Protein AF-A0ABD0PJF3-F1 (afdb_monomer)

Nearest PDB structures (foldseek):
  8xfb-assembly1_B  TM=4.923E-01  e=1.692E+00  Homo sapiens
  8z9m-assembly1_B  TM=4.819E-01  e=2.288E+00  Homo sapiens
  4hxg-assembly2_G  TM=5.788E-01  e=6.384E+00  Pyrococcus horikoshii OT3
  8t8s-assembly2_B  TM=3.113E-01  e=4.445E+00  Homo sapiens

Solvent-accessible surface area (backbone atoms only — not comparable to full-atom values): 4592 Å² total; per-residue (Å²): 130,87,75,89,72,75,78,84,82,75,80,57,85,86,54,47,49,42,61,52,42,43,76,69,74,44,67,66,91,77,40,81,74,47,53,75,40,47,52,35,44,33,33,73,48,74,43,70,38,85,91,58,75,52,75,41,76,28,46,34,39,39,32,61,84,80,70,44,80,48,71,44,129

Structure (mmCIF, N/CA/C/O backbone):
data_AF-A0ABD0PJF3-F1
#
_entry.id   AF-A0ABD0PJF3-F1
#
loop_
_atom_site.group_PDB
_atom_site.id
_atom_site.type_symbol
_atom_site.label_atom_id
_atom_site.label_alt_id
_atom_site.label_comp_id
_atom_site.label_asym_id
_atom_site.label_entity_id
_atom_site.label_seq_id
_atom_site.pdbx_PDB_ins_code
_atom_site.Cartn_x
_atom_site.Cartn_y
_atom_site.Cartn_z
_atom_site.occupancy
_atom_site.B_iso_or_equiv
_atom_site.auth_seq_id
_atom_site.auth_comp_id
_atom_site.auth_asym_id
_atom_site.auth_atom_id
_atom_site.pdbx_PDB_model_num
ATOM 1 N N . ALA A 1 1 ? -14.350 11.112 -18.451 1.00 46.91 1 ALA A N 1
ATOM 2 C CA . ALA A 1 1 ? -14.778 10.663 -17.109 1.00 46.91 1 ALA A CA 1
ATOM 3 C C . ALA A 1 1 ? -13.546 10.566 -16.215 1.00 46.91 1 ALA A C 1
ATOM 5 O O . ALA A 1 1 ? -12.576 9.954 -16.642 1.00 46.91 1 ALA A O 1
ATOM 6 N N . ARG A 1 2 ? -13.518 11.211 -15.038 1.00 50.50 2 ARG A N 1
ATOM 7 C CA . ARG A 1 2 ? -12.391 11.058 -14.098 1.00 50.50 2 ARG A CA 1
ATOM 8 C C . ARG A 1 2 ? -12.433 9.628 -13.533 1.00 50.50 2 ARG A C 1
ATOM 10 O O . ARG A 1 2 ? -13.407 9.306 -12.857 1.00 50.50 2 ARG A O 1
ATOM 17 N N . PRO A 1 3 ? -11.455 8.761 -13.835 1.00 56.34 3 PRO A N 1
ATOM 18 C CA . PRO A 1 3 ? -11.505 7.363 -13.428 1.00 56.34 3 PRO A CA 1
ATOM 19 C C . PRO A 1 3 ? -11.333 7.278 -11.911 1.00 56.34 3 PRO A C 1
ATOM 21 O O . PRO A 1 3 ? -10.308 7.737 -11.418 1.00 56.34 3 PRO A O 1
ATOM 24 N N . MET A 1 4 ? -12.354 6.764 -11.207 1.00 58.59 4 MET A N 1
ATOM 25 C CA . MET A 1 4 ? -12.409 6.300 -9.800 1.00 58.59 4 MET A CA 1
ATOM 26 C C . MET A 1 4 ? -11.333 6.816 -8.821 1.00 58.59 4 MET A C 1
ATOM 28 O O . MET A 1 4 ? -10.828 6.086 -7.976 1.00 58.59 4 MET A O 1
ATOM 32 N N . THR A 1 5 ? -10.976 8.092 -8.891 1.00 55.41 5 THR A N 1
ATOM 33 C CA . THR A 1 5 ? -10.040 8.731 -7.969 1.00 55.41 5 THR A CA 1
ATOM 34 C C . THR A 1 5 ? -10.895 9.489 -6.978 1.00 55.41 5 THR A C 1
ATOM 36 O O . THR A 1 5 ? -11.059 10.705 -7.058 1.00 55.41 5 THR A O 1
ATOM 39 N N . ARG A 1 6 ? -11.518 8.747 -6.055 1.00 59.59 6 ARG A N 1
ATOM 40 C CA . ARG A 1 6 ? -12.069 9.376 -4.858 1.00 59.59 6 ARG A CA 1
ATOM 41 C C . ARG A 1 6 ? -10.888 9.754 -3.981 1.00 59.59 6 ARG A C 1
ATOM 43 O O . ARG A 1 6 ? -10.165 8.898 -3.480 1.00 59.59 6 ARG A O 1
ATOM 50 N N . TYR A 1 7 ? -10.657 11.057 -3.870 1.00 63.72 7 TYR A N 1
ATOM 51 C CA . TYR A 1 7 ? -9.729 11.603 -2.893 1.00 63.72 7 TYR A CA 1
ATOM 52 C C . TYR A 1 7 ? -10.140 11.081 -1.515 1.00 63.72 7 TYR A C 1
ATOM 54 O O . TYR A 1 7 ? -11.320 11.159 -1.192 1.00 63.72 7 TYR A O 1
ATOM 62 N N . LEU A 1 8 ? -9.195 10.543 -0.743 1.00 65.81 8 LEU A N 1
ATOM 63 C CA . LEU A 1 8 ? -9.377 10.150 0.657 1.00 65.81 8 LEU A CA 1
ATOM 64 C C . LEU A 1 8 ? -9.201 11.412 1.522 1.00 65.81 8 LEU A C 1
ATOM 66 O O . LEU A 1 8 ? -8.072 11.732 1.901 1.00 65.81 8 LEU A O 1
ATOM 70 N N . PRO A 1 9 ? -10.265 12.179 1.832 1.00 62.16 9 PRO A N 1
ATOM 71 C CA . PRO A 1 9 ? -10.131 13.483 2.478 1.00 62.16 9 PRO A CA 1
ATOM 72 C C . PRO A 1 9 ? -10.013 13.339 4.001 1.00 62.16 9 PRO A C 1
ATOM 74 O O . PRO A 1 9 ? -9.672 14.290 4.702 1.00 62.16 9 PRO A O 1
ATOM 77 N N . ILE A 1 10 ? -10.317 12.149 4.527 1.00 69.31 10 ILE A N 1
ATOM 78 C CA . ILE A 1 10 ? -10.513 11.913 5.949 1.00 69.31 10 ILE A CA 1
ATOM 79 C C . ILE A 1 10 ? -9.174 11.535 6.581 1.00 69.31 10 ILE A C 1
ATOM 81 O O . ILE A 1 10 ? -8.683 10.411 6.480 1.00 69.31 10 ILE A O 1
ATOM 85 N N . ARG A 1 11 ? -8.587 12.514 7.270 1.00 71.12 11 ARG A N 1
ATOM 86 C CA . ARG A 1 11 ? -7.331 12.375 8.022 1.00 71.12 11 ARG A CA 1
ATOM 87 C C . ARG A 1 11 ? -7.538 11.958 9.481 1.00 71.12 11 ARG A C 1
ATOM 89 O O . ARG A 1 11 ? -6.573 11.948 10.236 1.00 71.12 11 ARG A O 1
ATOM 96 N N . LYS A 1 12 ? -8.773 11.623 9.876 1.00 79.94 12 LYS A N 1
ATOM 97 C CA . LYS A 1 12 ? -9.089 11.174 11.239 1.00 79.94 12 LYS A CA 1
ATOM 98 C C . LYS A 1 12 ? -8.285 9.920 11.587 1.00 79.94 12 LYS A C 1
ATOM 100 O O . LYS A 1 12 ? -8.098 9.035 10.747 1.00 79.94 12 LYS A O 1
ATOM 105 N N . GLU A 1 13 ? -7.808 9.849 12.819 1.00 75.38 13 GLU A N 1
ATOM 106 C CA . GLU A 1 13 ? -6.963 8.751 13.298 1.00 75.38 13 GLU A CA 1
ATOM 107 C C . GLU A 1 13 ? -7.745 7.426 13.348 1.00 75.38 13 GLU A C 1
ATOM 109 O O . GLU A 1 13 ? -7.294 6.395 12.837 1.00 75.38 13 GLU A O 1
ATOM 114 N N . GLU A 1 14 ? -9.001 7.514 13.785 1.00 83.62 14 GLU A N 1
ATOM 115 C CA . GLU A 1 14 ? -10.002 6.440 13.860 1.00 83.62 14 GLU A CA 1
ATOM 116 C C . GLU A 1 14 ? -10.516 5.952 12.498 1.00 83.62 14 GLU A C 1
ATOM 118 O O . GLU A 1 14 ? -11.275 4.996 12.434 1.00 83.62 14 GLU A O 1
ATOM 123 N N . PHE A 1 15 ? -10.106 6.568 11.386 1.00 88.25 15 PHE A N 1
ATOM 124 C CA . PHE A 1 15 ? -10.575 6.151 10.066 1.00 88.25 15 PHE A CA 1
ATOM 125 C C . PHE A 1 15 ? -10.200 4.692 9.765 1.00 88.25 15 PHE A C 1
ATOM 127 O O . PHE A 1 15 ? -9.023 4.311 9.873 1.00 88.25 15 PHE A O 1
ATOM 134 N N . ASP A 1 16 ? -11.204 3.925 9.347 1.00 91.44 16 ASP A N 1
ATOM 135 C CA . ASP A 1 16 ? -11.092 2.556 8.859 1.00 91.44 16 ASP A CA 1
ATOM 136 C C . ASP A 1 16 ? -11.077 2.554 7.323 1.00 91.44 16 ASP A C 1
ATOM 138 O O . ASP A 1 16 ? -12.069 2.847 6.649 1.00 91.44 16 ASP A O 1
ATOM 142 N N . LEU A 1 17 ? -9.912 2.224 6.768 1.00 91.38 17 LEU A N 1
ATOM 143 C CA . LEU A 1 17 ? -9.689 2.126 5.333 1.00 91.38 17 LEU A CA 1
ATOM 144 C C . LEU A 1 17 ? -10.478 0.988 4.682 1.00 91.38 17 LEU A C 1
ATOM 146 O O . LEU A 1 17 ? -10.934 1.161 3.551 1.00 91.38 17 LEU A O 1
ATOM 150 N N . ARG A 1 18 ? -10.632 -0.153 5.359 1.00 92.25 18 ARG A N 1
ATOM 151 C CA . ARG A 1 18 ? -11.340 -1.309 4.808 1.00 92.25 18 ARG A CA 1
ATOM 152 C C . ARG A 1 18 ? -12.818 -0.983 4.657 1.00 92.25 18 ARG A C 1
ATOM 154 O O . ARG A 1 18 ? -13.325 -1.023 3.537 1.00 92.25 18 ARG A O 1
ATOM 161 N N . CYS A 1 19 ? -13.449 -0.541 5.741 1.00 92.25 19 CYS A N 1
ATOM 162 C CA . CYS A 1 19 ? -14.851 -0.130 5.735 1.00 92.25 19 CYS A CA 1
ATOM 163 C C . CYS A 1 19 ? -15.114 0.990 4.710 1.00 92.25 19 CYS A C 1
ATOM 165 O O . CYS A 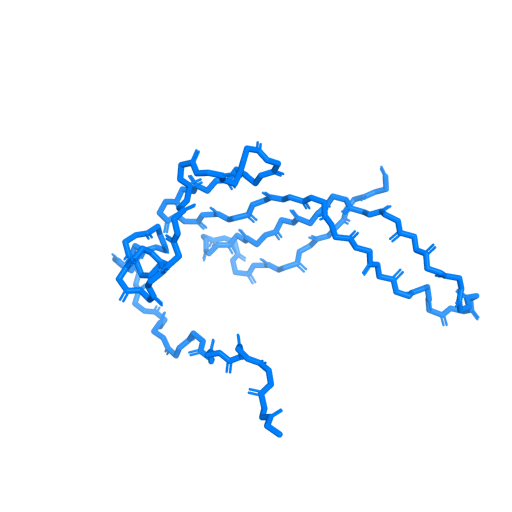1 19 ? -16.112 0.977 3.986 1.00 92.25 19 CYS A O 1
ATOM 167 N N . HIS A 1 20 ? -14.188 1.944 4.554 1.00 89.94 20 HIS A N 1
ATOM 168 C CA . HIS A 1 20 ? -14.313 2.982 3.527 1.00 89.94 20 HIS A CA 1
ATOM 169 C C . HIS A 1 20 ? -14.296 2.437 2.087 1.00 89.94 20 HIS A C 1
ATOM 171 O O . HIS A 1 20 ? -15.039 2.916 1.226 1.00 89.94 20 HIS A O 1
ATOM 177 N N . ILE A 1 21 ? -13.433 1.461 1.803 1.00 89.38 21 ILE A N 1
ATOM 178 C CA . ILE A 1 21 ? -13.335 0.836 0.479 1.00 89.38 21 ILE A CA 1
ATOM 179 C C . ILE A 1 21 ? -14.592 0.006 0.191 1.00 89.38 21 ILE A C 1
ATOM 181 O O . ILE A 1 21 ? -15.172 0.138 -0.887 1.00 89.38 21 ILE A O 1
ATOM 185 N N . GLU A 1 22 ? -15.058 -0.775 1.165 1.00 90.88 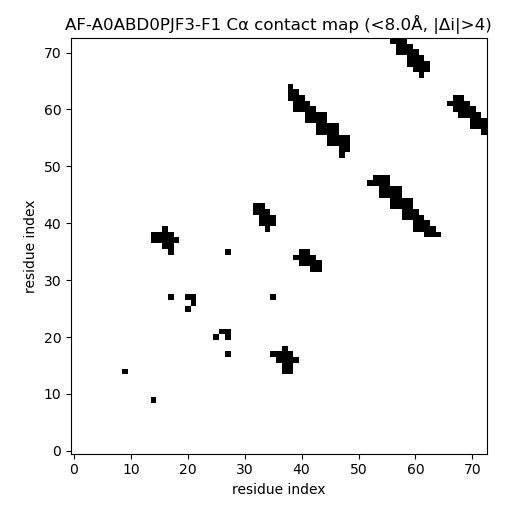22 GLU A N 1
ATOM 186 C CA . GLU A 1 22 ? -16.269 -1.596 1.048 1.00 90.88 22 GLU A CA 1
ATOM 187 C C . GLU A 1 22 ? -17.524 -0.729 0.867 1.00 90.88 22 GLU A C 1
ATOM 189 O O . GLU A 1 22 ? -18.280 -0.926 -0.083 1.00 90.88 22 GLU A O 1
ATOM 194 N N . SER A 1 23 ? -17.696 0.320 1.682 1.00 90.12 23 SER A N 1
ATOM 195 C CA . SER A 1 23 ? -18.791 1.299 1.530 1.00 90.12 23 SER A CA 1
ATOM 196 C C . SER A 1 23 ? -18.716 2.104 0.228 1.00 90.12 23 SER A C 1
ATOM 198 O O . SER A 1 23 ? -19.704 2.703 -0.200 1.00 90.12 23 SER A O 1
ATOM 200 N N . SER A 1 24 ? -17.560 2.101 -0.441 1.00 87.19 24 SER A N 1
ATOM 201 C CA . SER A 1 24 ? -17.402 2.658 -1.785 1.00 87.19 24 SER A CA 1
ATOM 202 C C . SER A 1 24 ? -17.819 1.698 -2.904 1.00 87.19 24 SER A C 1
ATOM 204 O O . SER A 1 24 ? -17.724 2.077 -4.070 1.00 87.19 24 SER A O 1
ATOM 206 N N . GLY A 1 25 ? -18.309 0.500 -2.572 1.00 89.38 25 GLY A N 1
ATOM 207 C CA . GLY A 1 25 ? -18.798 -0.499 -3.523 1.00 89.38 25 GLY A CA 1
ATOM 208 C C . GLY A 1 25 ? -17.724 -1.459 -4.036 1.00 89.38 25 GLY A C 1
ATOM 209 O O . GLY A 1 25 ? -17.951 -2.144 -5.030 1.00 89.38 25 GLY A O 1
ATOM 210 N N . HIS A 1 26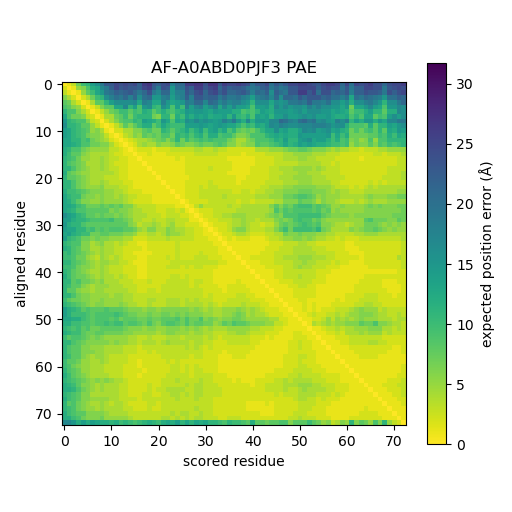 ? -16.550 -1.512 -3.400 1.00 88.25 26 HIS A N 1
ATOM 211 C CA . HIS A 1 26 ? -15.489 -2.442 -3.784 1.00 88.25 26 HIS A CA 1
ATOM 212 C C . HIS A 1 26 ? -15.561 -3.738 -2.968 1.00 88.25 26 HIS A C 1
ATOM 214 O O . HIS A 1 26 ? -15.465 -3.716 -1.742 1.00 88.25 26 HIS A O 1
ATOM 220 N N . SER A 1 27 ? -15.657 -4.879 -3.653 1.00 89.38 27 SER A N 1
ATOM 221 C CA . SER A 1 27 ? -15.649 -6.210 -3.033 1.00 89.38 27 SER A CA 1
ATOM 222 C C . SER A 1 27 ? -14.225 -6.661 -2.697 1.00 89.38 27 SER A C 1
ATOM 224 O O . SER A 1 27 ? -13.550 -7.301 -3.509 1.00 89.38 27 SER A O 1
ATOM 226 N N . VAL A 1 28 ? -13.762 -6.339 -1.487 1.00 87.56 28 VAL A N 1
ATOM 227 C CA . VAL A 1 28 ? -12.404 -6.662 -1.013 1.00 87.56 28 VAL A CA 1
ATOM 228 C C . VAL A 1 28 ? -12.134 -8.170 -1.038 1.00 87.56 28 VAL A C 1
ATOM 230 O O . VAL A 1 28 ? -11.051 -8.581 -1.447 1.00 87.56 28 VAL A O 1
ATOM 233 N N . ASP A 1 29 ? -13.129 -8.997 -0.706 1.00 86.75 29 ASP A N 1
ATOM 234 C CA . ASP A 1 29 ? -12.985 -10.462 -0.628 1.00 86.75 29 ASP A CA 1
ATOM 235 C C . ASP A 1 29 ? -12.708 -11.124 -1.986 1.00 86.75 29 ASP A C 1
ATOM 237 O O . ASP A 1 29 ? -12.179 -12.230 -2.052 1.00 86.75 29 ASP A O 1
ATOM 241 N N . THR A 1 30 ? -13.023 -10.431 -3.085 1.00 88.69 30 THR A N 1
ATOM 242 C CA . THR A 1 30 ? -12.729 -10.892 -4.454 1.00 88.69 30 THR A CA 1
ATOM 243 C C . THR A 1 30 ? -11.350 -10.448 -4.954 1.00 88.69 30 THR A C 1
ATOM 245 O O . THR A 1 30 ? -10.896 -10.874 -6.015 1.00 88.69 30 THR A O 1
ATOM 248 N N . CYS A 1 31 ? -10.647 -9.600 -4.198 1.00 87.62 31 CYS A N 1
ATOM 249 C CA . CYS A 1 31 ? -9.380 -8.991 -4.595 1.00 87.62 31 CYS A CA 1
ATOM 250 C C . CYS A 1 31 ? -8.169 -9.692 -3.958 1.00 87.62 31 CYS A C 1
ATOM 252 O O . CYS A 1 31 ? -7.348 -9.043 -3.314 1.00 87.62 31 CYS A O 1
ATOM 254 N N . TYR A 1 32 ? -7.999 -10.998 -4.188 1.00 86.81 32 TYR A N 1
ATOM 255 C CA . TYR A 1 32 ? -6.990 -11.844 -3.512 1.00 86.81 32 TYR A CA 1
ATOM 256 C C . TYR A 1 32 ? -5.534 -11.354 -3.612 1.00 86.81 32 TYR A C 1
ATOM 258 O O . TYR A 1 32 ? -4.695 -11.664 -2.773 1.00 86.81 32 TYR A O 1
ATOM 266 N N . HIS A 1 33 ? -5.211 -10.580 -4.646 1.00 90.38 33 HIS A N 1
ATOM 267 C CA . HIS A 1 33 ? -3.887 -9.987 -4.859 1.00 90.38 33 HIS A CA 1
ATOM 268 C C . HIS A 1 33 ? -3.589 -8.745 -3.990 1.00 90.38 33 HIS A C 1
ATOM 270 O O . HIS A 1 33 ? -2.494 -8.183 -4.084 1.00 90.38 33 HIS A O 1
ATOM 276 N N . VAL A 1 34 ? -4.566 -8.279 -3.203 1.00 93.25 34 VAL A N 1
ATOM 277 C CA . VAL A 1 34 ? -4.473 -7.096 -2.341 1.00 93.25 34 VAL A CA 1
ATOM 278 C C . VAL A 1 34 ? -4.621 -7.528 -0.888 1.00 93.25 34 VAL A C 1
ATOM 280 O O . VAL A 1 34 ? -5.529 -8.268 -0.529 1.00 93.25 34 VAL A O 1
ATOM 283 N N . ILE A 1 35 ? -3.731 -7.025 -0.040 1.00 95.44 35 ILE A N 1
ATOM 284 C CA . ILE A 1 35 ? -3.797 -7.187 1.410 1.00 95.44 35 ILE A CA 1
ATOM 285 C C . ILE A 1 35 ? -4.327 -5.877 1.981 1.00 95.44 35 ILE A C 1
ATOM 287 O O . ILE A 1 35 ? -3.646 -4.850 1.905 1.00 95.44 35 ILE A O 1
ATOM 291 N N . LEU A 1 36 ? -5.529 -5.914 2.552 1.00 94.94 36 LEU A N 1
ATOM 292 C CA . LEU A 1 36 ? -6.207 -4.743 3.093 1.00 94.94 36 LEU A CA 1
ATOM 293 C C . LEU A 1 36 ? -6.489 -4.906 4.588 1.00 94.94 36 LEU A C 1
ATOM 295 O O . LEU A 1 36 ? -7.016 -5.922 5.031 1.00 94.94 36 LEU A O 1
ATOM 299 N N . THR A 1 37 ? -6.159 -3.872 5.354 1.00 94.25 37 THR A N 1
ATOM 300 C CA . THR A 1 37 ? -6.532 -3.703 6.760 1.00 94.25 37 THR A CA 1
ATOM 301 C C . THR A 1 37 ? -7.133 -2.314 6.957 1.00 94.25 37 THR A C 1
ATOM 303 O O . THR A 1 37 ? -7.094 -1.473 6.058 1.00 94.25 37 THR A O 1
ATOM 306 N N . GLU A 1 38 ? -7.624 -2.025 8.158 1.00 93.38 38 GLU A N 1
ATOM 307 C CA . GLU A 1 38 ? -8.151 -0.701 8.516 1.00 93.38 38 GLU A CA 1
ATOM 308 C C . GLU A 1 38 ? -7.131 0.437 8.331 1.00 93.38 38 GLU A C 1
ATOM 310 O O . GLU A 1 38 ? -7.498 1.605 8.173 1.00 93.38 38 GLU A O 1
ATOM 315 N N . LYS A 1 39 ? -5.829 0.123 8.371 1.00 93.56 39 LYS A N 1
ATOM 316 C CA . LYS A 1 39 ? -4.748 1.120 8.345 1.00 93.56 39 LYS A CA 1
ATOM 317 C C . LYS A 1 39 ? -3.779 0.959 7.177 1.00 93.56 39 LYS A C 1
ATOM 319 O O . LYS A 1 39 ? -2.973 1.861 6.954 1.00 93.56 39 LYS A O 1
ATOM 324 N N . MET A 1 40 ? -3.830 -0.140 6.427 1.00 95.00 40 MET A N 1
ATOM 325 C CA . MET A 1 40 ? -2.903 -0.388 5.323 1.00 95.00 40 MET A CA 1
ATOM 326 C C . MET A 1 40 ? -3.589 -1.028 4.122 1.00 95.00 40 MET A C 1
ATOM 328 O O . MET A 1 40 ? -4.460 -1.872 4.277 1.00 95.00 40 MET A O 1
ATOM 332 N N . CYS A 1 41 ? -3.112 -0.699 2.926 1.00 95.81 41 CYS A N 1
ATOM 333 C CA . CYS A 1 41 ? -3.437 -1.412 1.694 1.00 95.81 41 CYS A CA 1
ATOM 334 C C . CYS A 1 41 ? -2.138 -1.747 0.963 1.00 95.81 41 CYS A C 1
ATOM 336 O O . CYS A 1 41 ? -1.275 -0.882 0.790 1.00 95.81 41 CYS A O 1
ATOM 338 N N . LYS A 1 42 ? -1.967 -3.008 0.570 1.00 96.81 42 LYS A N 1
ATOM 339 C CA . LYS A 1 42 ? -0.756 -3.498 -0.091 1.00 96.81 42 LYS A CA 1
ATOM 340 C C . LYS A 1 42 ? -1.129 -4.338 -1.294 1.00 96.81 42 LYS A C 1
ATOM 342 O O . LYS A 1 42 ? -2.111 -5.070 -1.251 1.00 96.81 42 LYS A O 1
ATOM 347 N N . GLY A 1 43 ? -0.338 -4.267 -2.348 1.00 96.44 43 GLY A N 1
ATOM 348 C CA . GLY A 1 43 ? -0.607 -5.034 -3.554 1.00 96.44 43 GLY A CA 1
ATOM 349 C C . GLY A 1 43 ? 0.368 -4.705 -4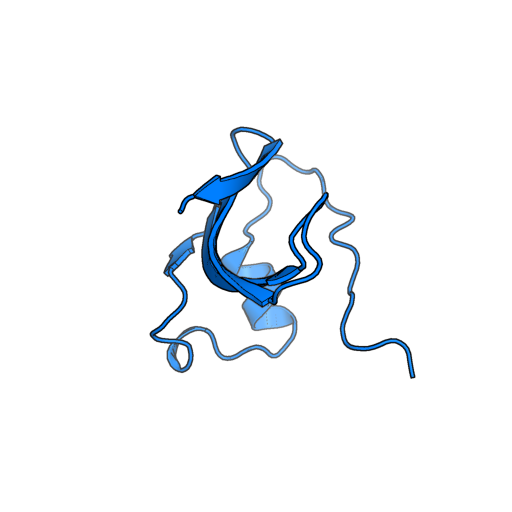.665 1.00 96.44 43 GLY A C 1
ATOM 350 O O . GLY A 1 43 ? 1.118 -3.728 -4.601 1.00 96.44 43 GLY A O 1
ATOM 351 N N . TYR A 1 44 ? 0.355 -5.520 -5.713 1.00 96.25 44 TYR A N 1
ATOM 352 C CA . TYR A 1 44 ? 1.145 -5.227 -6.897 1.00 96.25 44 TYR A CA 1
ATOM 353 C C . TYR A 1 44 ? 0.432 -4.231 -7.802 1.00 96.25 44 TYR A C 1
ATOM 355 O O . TYR A 1 44 ? -0.695 -4.464 -8.222 1.00 96.25 44 TYR A O 1
ATOM 363 N N . LEU A 1 45 ? 1.144 -3.174 -8.185 1.00 95.38 45 LEU A N 1
ATOM 364 C CA . LEU A 1 45 ? 0.751 -2.295 -9.282 1.00 95.38 45 LEU A CA 1
ATOM 365 C C . LEU A 1 45 ? 1.900 -2.189 -10.280 1.00 95.38 45 LEU A C 1
ATOM 367 O O . LEU A 1 45 ? 3.059 -2.501 -9.983 1.00 95.38 45 LEU A O 1
ATOM 371 N N . VAL A 1 46 ? 1.576 -1.731 -11.482 1.00 96.12 46 VAL A N 1
ATOM 372 C CA . VAL A 1 46 ? 2.561 -1.444 -12.520 1.00 96.12 46 VAL A CA 1
ATOM 373 C C . VAL A 1 46 ? 2.766 0.063 -12.574 1.00 96.12 46 VAL A C 1
ATOM 375 O O . VAL A 1 46 ? 1.808 0.822 -12.695 1.00 96.12 46 VAL A O 1
ATOM 378 N N . LYS A 1 47 ? 4.020 0.509 -12.473 1.00 94.94 47 LYS A N 1
ATOM 379 C CA . LYS A 1 47 ? 4.373 1.929 -12.581 1.00 94.94 47 LYS A CA 1
ATOM 380 C C . LYS A 1 47 ? 5.431 2.165 -13.640 1.00 94.94 47 LYS A C 1
ATOM 382 O O . LYS A 1 47 ? 6.290 1.314 -13.880 1.00 94.94 47 LYS A O 1
ATOM 387 N N . MET A 1 48 ? 5.424 3.363 -14.205 1.00 96.75 48 MET A N 1
ATOM 388 C CA . MET A 1 48 ? 6.476 3.804 -15.107 1.00 96.75 48 MET A CA 1
ATOM 389 C C . MET A 1 48 ? 7.755 4.133 -14.322 1.00 96.75 48 MET A C 1
ATOM 391 O O . MET A 1 48 ? 7.713 4.688 -13.216 1.00 96.75 48 MET A O 1
ATOM 395 N N . GLY A 1 49 ? 8.912 3.750 -14.862 1.00 94.31 49 GLY A N 1
ATOM 396 C CA . GLY A 1 49 ? 10.220 4.151 -14.347 1.00 94.31 49 GLY A CA 1
ATOM 397 C C . GLY A 1 49 ? 10.507 5.645 -14.562 1.00 94.31 49 GLY A C 1
ATOM 398 O O . GLY A 1 49 ? 9.935 6.288 -15.438 1.00 94.31 49 GLY A O 1
ATOM 399 N N . GLY A 1 50 ? 11.384 6.211 -13.725 1.00 93.00 50 GLY A N 1
ATOM 400 C CA . GLY A 1 50 ? 11.718 7.640 -13.759 1.00 93.00 50 GLY A CA 1
ATOM 401 C C . GLY A 1 50 ? 12.574 8.007 -14.972 1.00 93.00 50 GLY A C 1
ATOM 402 O O . GLY A 1 50 ? 12.083 8.660 -15.893 1.00 93.00 50 GLY A O 1
ATOM 403 N N . LYS A 1 51 ? 13.839 7.556 -14.968 1.00 94.19 51 LYS A N 1
ATOM 404 C CA . LYS A 1 51 ? 14.813 7.776 -16.054 1.00 94.19 51 LYS A CA 1
ATOM 405 C C . LYS A 1 51 ? 14.481 6.941 -17.290 1.00 94.19 51 LYS A C 1
ATOM 407 O O . LYS A 1 51 ? 14.361 7.472 -18.384 1.00 94.19 51 LYS A O 1
ATOM 412 N N . ILE A 1 52 ? 14.280 5.637 -17.097 1.00 93.94 52 ILE A N 1
ATOM 413 C CA . ILE A 1 52 ? 13.881 4.714 -18.163 1.00 93.94 52 ILE A CA 1
ATOM 414 C C . ILE A 1 52 ? 12.374 4.507 -18.062 1.00 93.94 52 ILE A C 1
ATOM 416 O O . ILE A 1 52 ? 11.890 3.959 -17.070 1.00 93.94 52 ILE A O 1
ATOM 420 N N . LYS A 1 53 ? 11.631 4.910 -19.094 1.00 95.62 53 LYS A N 1
ATOM 421 C CA . LYS A 1 53 ? 10.157 4.898 -19.133 1.00 95.62 53 LYS A CA 1
ATOM 422 C C . LYS A 1 53 ? 9.537 3.505 -19.330 1.00 95.62 53 LYS A C 1
ATOM 424 O O . LYS A 1 53 ? 8.442 3.371 -19.858 1.00 95.62 53 LYS A O 1
ATOM 429 N N . SER A 1 54 ? 10.219 2.454 -18.875 1.00 96.31 54 SER A N 1
ATOM 430 C CA . SER A 1 54 ? 9.661 1.099 -18.853 1.00 96.31 54 SER A CA 1
ATOM 431 C C . SER A 1 54 ? 8.615 0.962 -17.746 1.00 96.31 54 SER A C 1
ATOM 433 O O . SER A 1 54 ? 8.797 1.495 -16.646 1.00 96.31 54 SER A O 1
ATOM 435 N N . TRP A 1 55 ? 7.547 0.220 -18.017 1.00 96.88 55 TRP A N 1
ATOM 436 C CA . TRP A 1 55 ? 6.558 -0.171 -17.019 1.00 96.88 55 TRP A CA 1
ATOM 437 C C . TRP A 1 55 ? 7.066 -1.377 -16.227 1.00 96.88 55 TRP A C 1
ATOM 439 O O . TRP A 1 55 ? 7.518 -2.365 -16.804 1.00 96.88 55 TRP A O 1
ATOM 449 N N . ARG A 1 56 ? 7.036 -1.294 -14.896 1.00 96.31 56 ARG A N 1
ATOM 450 C CA . ARG A 1 56 ? 7.537 -2.348 -14.004 1.00 96.31 56 ARG A CA 1
ATOM 451 C C . ARG A 1 56 ? 6.518 -2.645 -12.912 1.00 96.31 56 ARG A C 1
ATOM 453 O O . ARG A 1 56 ? 5.976 -1.721 -12.305 1.00 96.31 56 ARG A O 1
ATOM 460 N N . LYS A 1 57 ? 6.303 -3.935 -12.647 1.00 96.44 57 LYS A N 1
ATOM 461 C CA . LYS A 1 57 ? 5.535 -4.416 -11.495 1.00 96.44 57 LYS A CA 1
ATOM 462 C C . LYS A 1 57 ? 6.323 -4.124 -10.214 1.00 96.44 57 LYS A C 1
ATOM 464 O O . LYS A 1 57 ? 7.530 -4.375 -10.157 1.00 96.44 57 LYS A O 1
ATOM 469 N N . ARG A 1 58 ? 5.660 -3.541 -9.219 1.00 97.25 58 ARG A N 1
ATOM 470 C CA . ARG A 1 58 ? 6.227 -3.210 -7.905 1.00 97.25 58 ARG A CA 1
ATOM 471 C C . ARG A 1 58 ? 5.214 -3.523 -6.818 1.00 97.25 58 ARG A C 1
ATOM 473 O O . ARG A 1 58 ? 4.012 -3.399 -7.049 1.00 97.25 58 ARG A O 1
ATOM 480 N N . TRP A 1 59 ? 5.706 -3.934 -5.657 1.00 97.06 59 TRP A N 1
ATOM 481 C CA . TRP A 1 59 ? 4.868 -4.127 -4.480 1.00 97.06 59 TRP A CA 1
ATOM 482 C C . TRP A 1 59 ? 4.639 -2.774 -3.815 1.00 97.06 59 TRP A C 1
ATOM 484 O O . TRP A 1 59 ? 5.585 -2.181 -3.302 1.00 97.06 59 TRP A O 1
ATOM 494 N N . PHE A 1 60 ? 3.414 -2.261 -3.864 1.00 98.00 60 PHE A N 1
ATOM 495 C CA . PHE A 1 60 ? 3.042 -0.990 -3.254 1.00 98.00 60 PHE A CA 1
ATOM 496 C C . PHE A 1 60 ? 2.491 -1.202 -1.852 1.00 98.00 60 PHE A C 1
ATOM 498 O O . PHE A 1 60 ? 1.791 -2.177 -1.583 1.00 98.00 60 PHE A O 1
ATOM 505 N N . VAL A 1 61 ? 2.795 -0.255 -0.970 1.00 97.44 61 VAL A N 1
ATOM 506 C CA . VAL A 1 61 ? 2.317 -0.210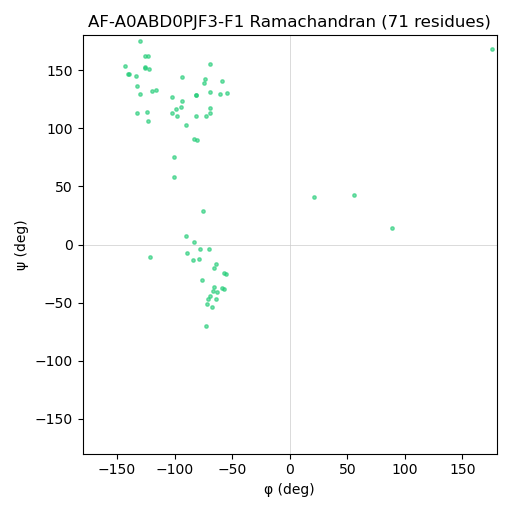 0.408 1.00 97.44 61 VAL A CA 1
ATOM 507 C C . VAL A 1 61 ? 1.809 1.198 0.687 1.00 97.44 61 VAL A C 1
ATOM 509 O O . VAL A 1 61 ? 2.579 2.157 0.717 1.00 97.44 61 VAL A O 1
ATOM 512 N N . PHE A 1 62 ? 0.502 1.311 0.890 1.00 95.19 62 PHE A N 1
ATOM 513 C CA . PHE A 1 62 ? -0.145 2.476 1.474 1.00 95.19 62 PHE A CA 1
ATOM 514 C C .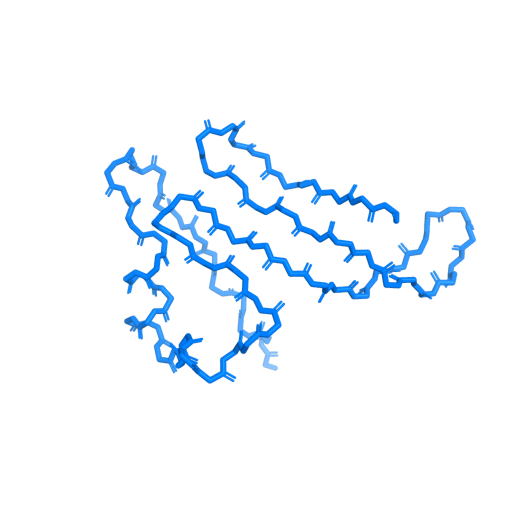 PHE A 1 62 ? -0.304 2.238 2.976 1.00 95.19 62 PHE A C 1
ATOM 516 O O . PHE A 1 62 ? -0.970 1.283 3.377 1.00 95.19 62 PHE A O 1
ATOM 523 N N . ASP A 1 63 ? 0.328 3.076 3.796 1.00 94.06 63 ASP A N 1
ATOM 524 C CA . ASP A 1 63 ? 0.344 2.966 5.257 1.00 94.06 63 ASP A CA 1
ATOM 525 C C . ASP A 1 63 ? -0.175 4.265 5.881 1.00 94.06 63 ASP A C 1
ATOM 527 O O . ASP A 1 63 ? 0.450 5.325 5.776 1.00 94.06 63 ASP A O 1
ATOM 531 N N . ARG A 1 64 ? -1.330 4.185 6.548 1.00 90.69 64 ARG A N 1
ATOM 53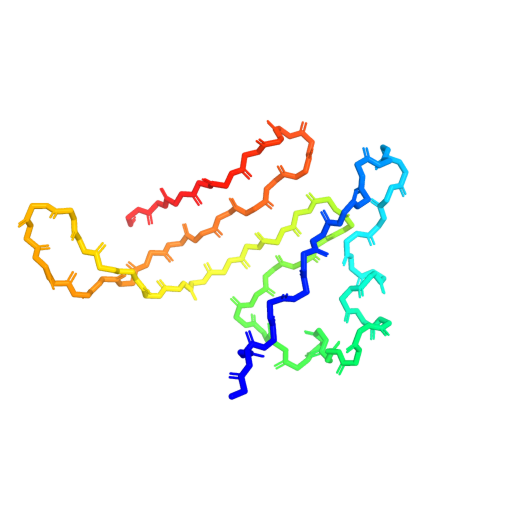2 C CA . ARG A 1 64 ? -1.947 5.341 7.204 1.00 90.69 64 ARG A CA 1
ATOM 533 C C . ARG A 1 64 ? -1.271 5.723 8.515 1.00 90.69 64 ARG A C 1
ATOM 535 O O . ARG A 1 64 ? -1.278 6.907 8.844 1.00 90.69 64 ARG A O 1
ATOM 542 N N . LEU A 1 65 ? -0.698 4.764 9.243 1.00 90.19 65 LEU A N 1
ATOM 543 C CA . LEU A 1 65 ? -0.023 5.029 10.517 1.00 90.19 65 LEU A CA 1
ATOM 544 C C . LEU A 1 65 ? 1.284 5.778 10.262 1.00 90.19 65 LEU A C 1
ATOM 546 O O . LEU A 1 65 ? 1.538 6.814 10.868 1.00 90.19 65 LEU A O 1
ATOM 550 N N . LYS A 1 66 ? 2.070 5.305 9.289 1.00 92.44 66 LYS A N 1
ATOM 551 C CA . LYS A 1 66 ? 3.318 5.967 8.875 1.00 92.44 66 LYS A CA 1
ATOM 552 C C . LYS A 1 66 ? 3.092 7.167 7.961 1.00 92.44 66 LYS A C 1
ATOM 554 O O . LYS A 1 66 ? 4.024 7.932 7.732 1.00 92.44 66 LYS A O 1
ATOM 559 N N . ARG A 1 67 ? 1.871 7.341 7.442 1.00 90.44 67 ARG A N 1
ATOM 560 C CA . ARG A 1 67 ? 1.501 8.374 6.459 1.00 90.44 67 ARG A CA 1
ATOM 561 C C . ARG A 1 67 ? 2.374 8.313 5.204 1.00 90.44 67 ARG A C 1
ATOM 563 O O . ARG A 1 67 ? 2.800 9.341 4.680 1.00 90.44 67 ARG A O 1
ATOM 570 N N . THR A 1 68 ? 2.630 7.104 4.713 1.00 94.44 68 THR A N 1
ATOM 571 C CA . THR A 1 68 ? 3.477 6.875 3.541 1.00 94.44 68 THR A CA 1
ATOM 572 C C . THR A 1 68 ? 2.744 6.133 2.433 1.00 94.44 68 THR A C 1
ATOM 574 O O . THR A 1 68 ? 1.844 5.320 2.653 1.00 94.44 68 THR A O 1
ATOM 577 N N . PHE A 1 69 ? 3.177 6.409 1.205 1.00 95.12 69 PHE A N 1
ATOM 578 C CA . PHE A 1 69 ? 2.900 5.581 0.044 1.00 95.12 69 PHE A CA 1
ATOM 579 C C . PHE A 1 69 ? 4.238 5.185 -0.575 1.00 95.12 69 PHE A C 1
ATOM 581 O O . PHE A 1 69 ? 4.944 6.015 -1.149 1.00 95.12 69 PHE A O 1
ATOM 588 N N . SER A 1 70 ? 4.620 3.928 -0.385 1.00 97.19 70 SER A N 1
ATOM 589 C CA . SER A 1 70 ? 5.943 3.404 -0.730 1.00 97.19 70 SER A CA 1
ATOM 590 C C . SER A 1 70 ? 5.824 2.217 -1.679 1.00 97.19 70 SER A C 1
ATOM 592 O O . SER A 1 70 ? 4.759 1.613 -1.805 1.00 97.19 70 SER A O 1
ATOM 594 N N . TYR A 1 71 ? 6.916 1.870 -2.360 1.00 97.12 71 TYR A N 1
ATOM 595 C CA . TYR A 1 71 ? 6.969 0.681 -3.205 1.00 97.12 71 TYR A CA 1
ATOM 596 C C . TYR A 1 71 ? 8.328 -0.014 -3.135 1.00 97.12 71 TYR A C 1
ATOM 598 O O . TYR A 1 71 ? 9.352 0.631 -2.912 1.00 97.12 71 TYR A O 1
ATOM 606 N N . TYR A 1 72 ? 8.320 -1.322 -3.385 1.00 95.12 72 TYR A N 1
ATOM 607 C CA . TYR A 1 72 ? 9.484 -2.206 -3.328 1.00 95.12 72 TYR A CA 1
ATOM 608 C C . TYR A 1 72 ? 9.642 -2.977 -4.649 1.00 95.12 72 TYR A C 1
ATOM 610 O O . TYR A 1 72 ? 8.662 -3.155 -5.388 1.00 95.12 72 TYR A O 1
ATOM 618 N N . ALA A 1 73 ? 10.889 -3.338 -4.979 1.00 83.19 73 ALA A N 1
ATOM 619 C CA . ALA A 1 73 ? 11.265 -4.030 -6.215 1.00 83.19 73 ALA A CA 1
ATOM 620 C C . ALA A 1 73 ? 11.049 -5.537 -6.117 1.00 83.19 73 ALA A C 1
ATOM 622 O O . ALA A 1 73 ? 11.410 -6.102 -5.065 1.00 83.19 73 ALA A O 1
#

InterPro domains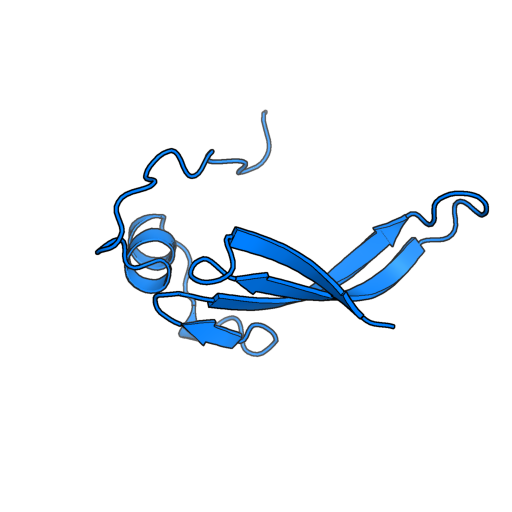:
  IPR001849 Pleckstrin homology domain [PS50003] (38-73)
  IPR011993 PH-like domain superfamily [G3DSA:2.30.29.30] (36-73)
  IPR052212 Pleckstrin homology-like domain-containing protein [PTHR12156] (1-73)

Radius of gyration: 13.72 Å; Cα contacts (8 Å, |Δi|>4): 93; chains: 1; bounding box: 34×25×33 Å

pLDDT: mean 87.49, std 12.62, range [46.91, 98.0]

Sequence (73 aa):
ARPMTRYLPIRKEEFDLRCHIESSGHSVDTCYHVILTEKMCKGYLVKMGGKIKSWRKRWFVFDRLKRTFSYYA

Mean predicted aligned error: 5.58 Å

Foldseek 3Di:
DPPPPDDPPDLDPPQFPVVVCVVVVDDPVVCVQWDGGRFKIWGWDWDADDPHRDIDIWIWMDGSVVNDIDTHD

Secondary structure (DSSP, 8-state):
---S--------TT--HHHHHHHTT--GGG-TTEEE-SSEEEEEEEEE-SSS--EEEEEEEEETTTTEEEEE-

Organism: Cirrhinus 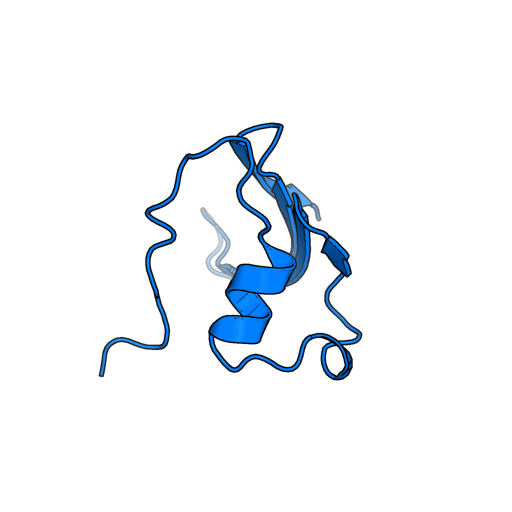mrigala (NCBI:txid683832)